Protein AF-A0A2H6FSK5-F1 (afdb_monomer)

Foldseek 3Di:
DDDPDPVVVVVVVVVVVVVVPDDDPDDDDPLLVQLLVQLLCLLQPVHDSVVCNVVSVQQSVCLVPPLEDEDPPPSVVVSQVVCCVRRSHGYYYPVVVVVVVVVVVVD

Secondary structure (DSSP, 8-state):
-PPPPHHHHHHHHHHHHHHH-----PPPPHHHHHHHHHHHHHHHTTS-GGGGHHHHHHHHHHHHHTSEEE---HHHHTTHHHHHHHH--EEE-HHHHHHHHHHHHT-

Sequence (107 aa):
MSRADPEDLYMWVKQQAKLNISTIKTRLTDDKKKIKENIVRILAGKGKPENVLQDAEHVFEASKYGTYFVTTDMRILKRQTDLLQDCNVFIVKPSEMLNIYRDYKNT

Mean predicted aligned error: 9.82 Å

pLDDT: mean 88.88, std 11.22, range [47.72, 98.12]

Radius of gyration: 20.65 Å; Cα contacts (8 Å, |Δi|>4): 85; chains: 1; bounding box: 50×57×37 Å

Nearest PDB structures (foldseek):
  4ywk-assembly3_B  TM=3.096E-01  e=4.831E+00  Pyrococcus furiosus DSM 3638
  7p5z-assembly1_F  TM=2.959E-01  e=7.038E+00  Saccharomyces cerevisiae S288C

Structure (mmCIF, N/CA/C/O backbone):
data_AF-A0A2H6FSK5-F1
#
_entry.id   AF-A0A2H6FSK5-F1
#
loop_
_atom_site.group_PDB
_atom_site.id
_atom_site.type_symbol
_atom_site.label_atom_id
_atom_site.label_alt_id
_atom_site.label_comp_id
_atom_site.label_asym_id
_atom_site.label_entity_id
_atom_site.label_seq_id
_atom_site.pdbx_PDB_ins_code
_atom_site.Cartn_x
_atom_site.Cartn_y
_atom_site.Cartn_z
_atom_site.occupancy
_atom_site.B_iso_or_equiv
_atom_site.auth_seq_id
_atom_site.auth_comp_id
_atom_site.auth_asym_id
_atom_site.auth_atom_id
_atom_site.pdbx_PDB_model_num
ATOM 1 N N . MET A 1 1 ? 35.910 -39.976 -16.519 1.00 47.72 1 MET A N 1
ATOM 2 C CA . MET A 1 1 ? 34.935 -38.882 -16.719 1.00 47.72 1 MET A CA 1
ATOM 3 C C . MET A 1 1 ? 35.259 -37.787 -15.715 1.00 47.72 1 MET A C 1
ATOM 5 O O . MET A 1 1 ? 35.114 -38.029 -14.524 1.00 47.72 1 MET A O 1
ATOM 9 N N . SER A 1 2 ? 35.801 -36.655 -16.173 1.00 60.41 2 SER A N 1
ATOM 10 C CA . SER A 1 2 ? 36.086 -35.501 -15.306 1.00 60.41 2 SER A CA 1
ATOM 11 C C . SER A 1 2 ? 34.764 -34.854 -14.892 1.00 60.41 2 SER A C 1
ATOM 13 O O . SER A 1 2 ? 33.897 -34.665 -15.746 1.00 60.41 2 SER A O 1
ATOM 15 N N . ARG A 1 3 ? 34.576 -34.564 -13.600 1.00 61.06 3 ARG A N 1
ATOM 16 C CA . ARG A 1 3 ? 33.427 -33.774 -13.133 1.00 61.06 3 ARG A CA 1
ATOM 17 C C . ARG A 1 3 ? 33.588 -32.357 -13.688 1.00 61.06 3 ARG A C 1
ATOM 19 O O . ARG A 1 3 ? 34.684 -31.813 -13.603 1.00 61.06 3 ARG A O 1
ATOM 26 N N . ALA A 1 4 ? 32.530 -31.805 -14.281 1.00 66.56 4 ALA A N 1
ATOM 27 C CA . ALA A 1 4 ? 32.524 -30.408 -14.704 1.00 66.56 4 ALA A CA 1
ATOM 28 C C . ALA A 1 4 ? 32.838 -29.516 -13.495 1.00 66.56 4 ALA A C 1
ATOM 30 O O . ALA A 1 4 ? 32.322 -29.769 -12.401 1.00 66.56 4 ALA A O 1
ATOM 31 N N . ASP A 1 5 ? 33.703 -28.525 -13.698 1.00 78.88 5 ASP A N 1
ATOM 32 C CA . ASP A 1 5 ? 34.042 -27.540 -12.679 1.00 78.88 5 ASP A CA 1
ATOM 33 C C . ASP A 1 5 ? 32.747 -26.819 -12.243 1.00 78.88 5 ASP A C 1
ATOM 35 O O . ASP A 1 5 ? 31.968 -26.388 -13.103 1.00 78.88 5 ASP A O 1
ATOM 39 N N . PRO A 1 6 ? 32.450 -26.721 -10.935 1.00 76.88 6 PRO A N 1
ATOM 40 C CA . PRO A 1 6 ? 31.306 -25.963 -10.432 1.00 76.88 6 PRO A CA 1
ATOM 41 C C . PRO A 1 6 ? 31.202 -24.538 -10.998 1.00 76.88 6 PRO A C 1
ATOM 43 O O . PRO A 1 6 ? 30.087 -24.040 -11.185 1.00 76.88 6 PRO A O 1
ATOM 46 N N . GLU A 1 7 ? 32.336 -23.907 -11.313 1.00 81.44 7 GLU A N 1
ATOM 47 C CA . GLU A 1 7 ? 32.388 -22.565 -11.897 1.00 81.44 7 GLU A CA 1
ATOM 48 C C . GLU A 1 7 ? 31.862 -22.555 -13.345 1.00 81.44 7 GLU A C 1
ATOM 50 O O . GLU A 1 7 ? 31.071 -21.685 -13.727 1.00 81.44 7 GLU A O 1
ATOM 55 N N . ASP A 1 8 ? 32.197 -23.581 -14.132 1.00 85.50 8 ASP A N 1
ATOM 56 C CA . ASP A 1 8 ? 31.718 -23.737 -15.511 1.00 85.50 8 ASP A CA 1
ATOM 57 C C . ASP A 1 8 ? 30.203 -23.964 -15.550 1.00 85.50 8 ASP A C 1
ATOM 59 O O . ASP A 1 8 ? 29.491 -23.394 -16.385 1.00 85.50 8 ASP A O 1
ATOM 63 N N . LEU A 1 9 ? 29.684 -24.752 -14.602 1.00 83.88 9 LEU A N 1
ATOM 64 C CA . LEU A 1 9 ? 28.248 -24.988 -14.465 1.00 83.88 9 LEU A CA 1
ATOM 65 C C . LEU A 1 9 ? 27.505 -23.698 -14.091 1.00 83.88 9 LEU A C 1
ATOM 67 O O . LEU A 1 9 ? 26.465 -23.388 -14.677 1.00 83.88 9 LEU A O 1
ATOM 71 N N . TYR A 1 10 ? 28.044 -22.920 -13.151 1.00 84.38 10 TYR A N 1
ATOM 72 C CA . TYR A 1 10 ? 27.471 -21.637 -12.745 1.00 84.38 10 TYR A CA 1
ATOM 73 C C . TYR A 1 10 ? 27.412 -20.635 -13.907 1.00 84.38 10 TYR A C 1
ATOM 75 O O . TYR A 1 10 ? 26.388 -19.973 -14.129 1.00 84.38 10 TYR A O 1
ATOM 83 N N . MET A 1 11 ? 28.490 -20.557 -14.690 1.00 88.56 11 MET A N 1
ATOM 84 C CA . MET A 1 11 ? 28.572 -19.674 -15.851 1.00 88.56 11 MET A CA 1
ATOM 85 C C . MET A 1 11 ? 27.622 -20.102 -16.970 1.00 88.56 11 MET A C 1
ATOM 87 O O . MET A 1 11 ? 26.938 -19.249 -17.550 1.00 88.56 11 MET A O 1
ATOM 91 N N . TRP A 1 12 ? 27.500 -21.408 -17.216 1.00 87.69 12 TRP A N 1
ATOM 92 C CA . TRP A 1 12 ? 26.530 -21.951 -18.164 1.00 87.69 12 TRP A CA 1
ATOM 93 C C . TRP A 1 12 ? 25.088 -21.625 -17.751 1.00 87.69 12 TRP A C 1
ATOM 95 O O . TRP A 1 12 ? 24.322 -21.107 -18.567 1.00 87.69 12 TRP A O 1
ATOM 105 N N . VAL A 1 13 ? 24.733 -21.810 -16.472 1.00 84.62 13 VAL A N 1
ATOM 106 C CA . VAL A 1 13 ? 23.397 -21.464 -15.949 1.00 84.62 13 VAL A CA 1
ATOM 107 C C . VAL A 1 13 ? 23.087 -19.979 -16.155 1.00 84.62 13 VAL A C 1
ATOM 109 O O . VAL A 1 13 ? 22.001 -19.635 -16.623 1.00 84.62 13 VAL A O 1
ATOM 112 N N . LYS A 1 14 ? 24.037 -19.076 -15.881 1.00 85.94 14 LYS A N 1
ATOM 113 C CA . LYS A 1 14 ? 23.843 -17.635 -16.116 1.00 85.94 14 LYS A CA 1
ATOM 114 C C . LYS A 1 14 ? 23.655 -17.285 -17.589 1.00 85.94 14 LYS A C 1
ATOM 116 O O . LYS A 1 14 ? 22.851 -16.404 -17.903 1.00 85.94 14 LYS A O 1
ATOM 121 N N . GLN A 1 15 ? 24.393 -17.934 -18.487 1.00 86.81 15 GLN A N 1
ATOM 122 C CA . GLN A 1 15 ? 24.237 -17.719 -19.926 1.00 86.81 15 GLN A CA 1
ATOM 123 C C . GLN A 1 15 ? 22.867 -18.197 -20.410 1.00 86.81 15 GLN A C 1
ATOM 125 O O . GLN A 1 15 ? 22.167 -17.438 -21.079 1.00 86.81 15 GLN A O 1
ATOM 130 N N . GLN A 1 16 ? 22.440 -19.395 -20.001 1.00 86.50 16 GLN A N 1
ATOM 131 C CA . GLN A 1 16 ? 21.115 -19.917 -20.343 1.00 86.50 16 GLN A CA 1
ATOM 132 C C . GLN A 1 16 ? 19.989 -19.057 -19.757 1.00 86.50 16 GLN A C 1
ATOM 134 O O . GLN A 1 16 ? 19.003 -18.787 -20.441 1.00 86.50 16 GLN A O 1
ATOM 139 N N . ALA A 1 17 ? 20.143 -18.557 -18.528 1.00 79.06 17 ALA A N 1
ATOM 140 C CA . ALA A 1 17 ? 19.181 -17.633 -17.936 1.00 79.06 17 ALA A CA 1
ATOM 141 C C . ALA A 1 17 ? 19.062 -16.341 -18.760 1.00 79.06 17 ALA A C 1
ATOM 143 O O . ALA A 1 17 ? 17.954 -15.934 -19.087 1.00 79.06 17 ALA A O 1
ATOM 144 N N . LYS A 1 18 ? 20.179 -15.726 -19.178 1.00 80.06 18 LYS A N 1
ATOM 145 C CA . LYS A 1 18 ? 20.156 -14.513 -20.021 1.00 80.06 18 LYS A CA 1
ATOM 146 C C . LYS A 1 18 ? 19.420 -14.708 -21.346 1.00 80.06 18 LYS A C 1
ATOM 148 O O . LYS A 1 18 ? 18.738 -13.786 -21.778 1.00 80.06 18 LYS A O 1
ATOM 153 N N . LEU A 1 19 ? 19.555 -15.876 -21.974 1.00 80.25 19 LEU A N 1
ATOM 154 C CA . LEU A 1 19 ? 18.875 -16.187 -23.236 1.00 80.25 19 LEU A CA 1
ATOM 155 C C . LEU A 1 19 ? 17.358 -16.362 -23.065 1.00 80.25 19 LEU A C 1
ATOM 157 O O . LEU A 1 19 ? 16.611 -16.121 -24.007 1.00 80.25 19 LEU A O 1
ATOM 161 N N . ASN A 1 20 ? 16.911 -16.744 -21.866 1.00 71.31 20 ASN A N 1
ATOM 162 C CA . ASN A 1 20 ? 15.506 -17.018 -21.559 1.00 71.31 20 ASN A CA 1
ATOM 163 C C . ASN A 1 20 ? 14.812 -15.897 -20.761 1.00 71.31 20 ASN A C 1
ATOM 165 O O . ASN A 1 20 ? 13.600 -15.946 -20.557 1.00 71.31 20 ASN A O 1
ATOM 169 N N . ILE A 1 21 ? 15.542 -14.867 -20.317 1.00 69.00 21 ILE A N 1
ATOM 170 C CA . ILE A 1 21 ? 14.951 -13.670 -19.706 1.00 69.00 21 ILE A CA 1
ATOM 171 C C . ILE A 1 21 ? 14.388 -12.787 -20.823 1.00 69.00 21 ILE A C 1
ATOM 173 O O . ILE A 1 21 ? 15.063 -11.925 -21.383 1.00 69.00 21 ILE A O 1
ATOM 177 N N . SER A 1 22 ? 13.112 -12.986 -21.138 1.00 59.62 22 SER A N 1
ATOM 178 C CA . SER A 1 22 ? 12.344 -12.054 -21.957 1.00 59.62 22 SER A CA 1
ATOM 179 C C . SER A 1 22 ? 11.675 -11.011 -21.059 1.00 59.62 22 SER A C 1
ATOM 181 O O . SER A 1 22 ? 10.635 -11.270 -20.451 1.00 59.62 22 SER A O 1
ATOM 183 N N . THR A 1 23 ? 12.249 -9.812 -20.976 1.00 60.09 23 THR A N 1
ATOM 184 C CA . THR A 1 23 ? 11.599 -8.687 -20.289 1.00 60.09 23 THR A CA 1
ATOM 185 C C . THR A 1 23 ? 10.634 -8.001 -21.247 1.00 60.09 23 THR A C 1
ATOM 187 O O . THR A 1 23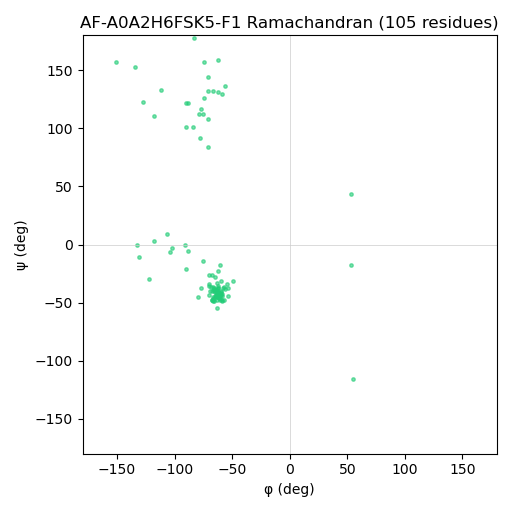 ? 11.038 -7.192 -22.083 1.00 60.09 23 THR A O 1
ATOM 190 N N . ILE A 1 24 ? 9.337 -8.282 -21.119 1.00 64.44 24 ILE A N 1
ATOM 191 C CA . ILE A 1 24 ? 8.315 -7.485 -21.801 1.00 64.44 24 ILE 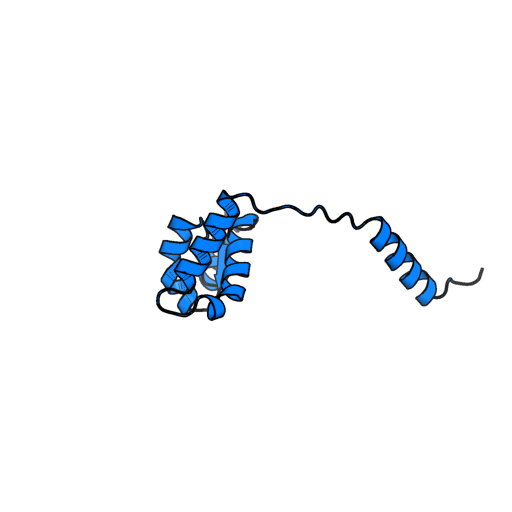A CA 1
ATOM 192 C C . ILE A 1 24 ? 8.188 -6.171 -21.035 1.00 64.44 24 ILE A C 1
ATOM 194 O O . ILE A 1 24 ? 7.737 -6.140 -19.890 1.00 64.44 24 ILE A O 1
ATOM 198 N N . LYS A 1 25 ? 8.596 -5.065 -21.661 1.00 56.56 25 LYS A N 1
ATOM 199 C CA . LYS A 1 25 ? 8.459 -3.727 -21.080 1.00 56.56 25 LYS A CA 1
ATOM 200 C C . LYS A 1 25 ? 6.980 -3.330 -21.076 1.00 56.56 25 LYS A C 1
ATOM 202 O O . LYS A 1 25 ? 6.497 -2.668 -21.992 1.00 56.56 25 LYS A O 1
ATOM 207 N N . THR A 1 26 ? 6.239 -3.754 -20.057 1.00 62.41 26 THR A N 1
ATOM 208 C CA . THR A 1 26 ? 4.824 -3.405 -19.921 1.00 62.41 26 THR A CA 1
ATOM 209 C C . THR A 1 26 ? 4.707 -1.969 -19.425 1.00 62.41 26 THR A C 1
ATOM 211 O O . THR A 1 26 ? 5.147 -1.651 -18.320 1.00 62.41 26 THR A O 1
ATOM 214 N N . ARG A 1 27 ? 4.116 -1.088 -20.235 1.00 72.81 27 ARG A N 1
ATOM 215 C CA . ARG A 1 27 ? 3.744 0.257 -19.783 1.00 72.81 27 ARG A CA 1
ATOM 216 C C . ARG A 1 27 ? 2.561 0.148 -18.822 1.00 72.81 27 ARG A C 1
ATOM 218 O O . ARG A 1 27 ? 1.683 -0.693 -19.014 1.00 72.81 27 ARG A O 1
ATOM 225 N N . LEU A 1 28 ? 2.527 1.002 -17.800 1.00 78.94 28 LEU A N 1
ATOM 226 C CA . LEU A 1 28 ? 1.300 1.191 -17.032 1.00 78.94 28 LEU A CA 1
ATOM 227 C C . LEU A 1 28 ? 0.226 1.743 -17.972 1.00 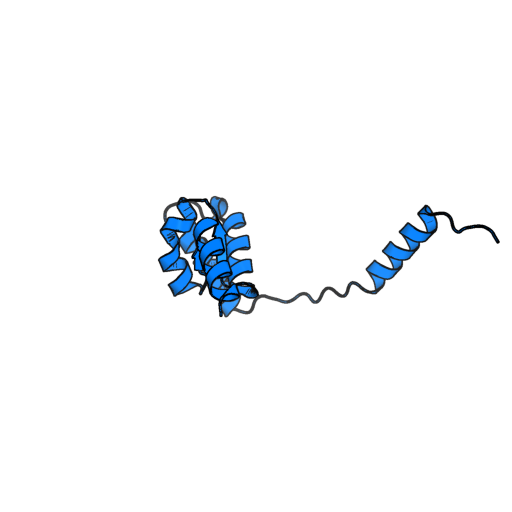78.94 28 LEU A C 1
ATOM 229 O O . LEU A 1 28 ? 0.486 2.699 -18.707 1.00 78.94 28 LEU A O 1
ATOM 233 N N . THR A 1 29 ? -0.958 1.133 -17.940 1.00 86.00 29 THR A N 1
ATOM 234 C CA . THR A 1 29 ? -2.164 1.736 -18.514 1.00 86.00 29 THR A CA 1
ATOM 235 C C . THR A 1 29 ? -2.466 3.036 -17.774 1.00 86.00 29 THR A C 1
ATOM 237 O O . THR A 1 29 ? -2.009 3.226 -16.642 1.00 86.00 29 THR A O 1
ATOM 240 N N . ASP A 1 30 ? -3.223 3.937 -18.389 1.00 88.94 30 ASP A N 1
ATOM 241 C CA . ASP A 1 30 ? -3.497 5.240 -17.777 1.00 88.94 30 ASP A CA 1
ATOM 242 C C . ASP A 1 30 ? -4.278 5.106 -16.461 1.00 88.94 30 ASP A C 1
ATOM 244 O O . ASP A 1 30 ? -3.960 5.797 -15.495 1.00 88.94 30 ASP A O 1
ATOM 248 N N . ASP A 1 31 ? -5.156 4.105 -16.347 1.00 87.56 31 ASP A N 1
ATOM 249 C CA . ASP A 1 31 ? -5.816 3.768 -15.079 1.00 87.56 31 ASP A CA 1
ATOM 250 C C . ASP A 1 31 ? -4.812 3.401 -13.980 1.00 87.56 31 ASP A C 1
ATOM 252 O O . ASP A 1 31 ? -4.912 3.864 -12.846 1.00 87.56 31 ASP A O 1
ATOM 256 N N . LYS A 1 32 ? -3.784 2.608 -14.310 1.00 89.25 32 LYS A N 1
ATOM 257 C CA . LYS A 1 32 ? -2.758 2.204 -13.339 1.00 89.25 32 LYS A CA 1
ATOM 258 C C . LYS A 1 32 ? -1.864 3.368 -12.930 1.00 89.25 32 LYS A C 1
ATOM 260 O O . LYS A 1 32 ? -1.449 3.427 -11.775 1.00 89.25 32 LYS A O 1
ATOM 265 N N . LYS A 1 33 ? -1.579 4.298 -13.847 1.00 92.75 33 LYS A N 1
ATOM 266 C CA . LYS A 1 33 ? -0.877 5.543 -13.500 1.00 92.75 33 LYS A CA 1
ATOM 267 C C . LYS A 1 33 ? -1.711 6.378 -12.536 1.00 92.75 33 LYS A C 1
ATOM 269 O O . LYS A 1 33 ? -1.189 6.793 -11.510 1.00 92.75 33 LYS A O 1
ATOM 274 N N . LYS A 1 34 ? -3.010 6.523 -12.809 1.00 93.62 34 LYS A N 1
ATOM 275 C CA . LYS A 1 34 ? -3.936 7.269 -11.953 1.00 93.62 34 LYS A CA 1
ATOM 276 C C . LYS A 1 34 ? -4.034 6.675 -10.547 1.00 93.62 34 LYS A C 1
ATOM 278 O O . LYS A 1 34 ? -4.000 7.420 -9.573 1.00 93.62 34 LYS A O 1
ATOM 283 N N . ILE A 1 35 ? -4.088 5.345 -10.420 1.00 93.88 35 ILE A N 1
ATOM 284 C CA . ILE A 1 35 ? -4.049 4.674 -9.108 1.00 93.88 35 ILE A CA 1
ATOM 285 C C . ILE A 1 35 ? -2.738 4.998 -8.383 1.00 93.88 35 ILE A C 1
ATOM 287 O O . ILE A 1 35 ? -2.759 5.393 -7.222 1.00 93.88 35 ILE A O 1
ATOM 291 N N . LYS A 1 36 ? -1.596 4.886 -9.067 1.00 94.88 36 LYS A N 1
ATOM 292 C CA . LYS A 1 36 ? -0.287 5.190 -8.480 1.00 94.88 36 LYS A CA 1
ATOM 293 C C . LYS A 1 36 ? -0.181 6.648 -8.016 1.00 94.88 36 LYS A C 1
ATOM 295 O O . LYS A 1 36 ? 0.267 6.908 -6.903 1.00 94.88 36 LYS A O 1
ATOM 300 N N . GLU A 1 37 ? -0.645 7.592 -8.830 1.00 96.12 37 GLU A N 1
ATOM 301 C CA . GLU A 1 37 ? -0.707 9.019 -8.487 1.00 96.12 37 GLU A CA 1
ATOM 302 C C . GLU A 1 37 ? -1.637 9.283 -7.294 1.00 96.12 37 GLU A C 1
ATOM 304 O O . GLU A 1 37 ? -1.286 10.050 -6.395 1.00 96.12 37 GLU A O 1
ATOM 309 N N . ASN A 1 38 ? -2.788 8.605 -7.234 1.00 96.75 38 ASN A N 1
ATOM 310 C CA . ASN A 1 38 ? -3.706 8.684 -6.100 1.00 96.75 38 ASN A CA 1
ATOM 311 C C . ASN A 1 38 ? -3.064 8.179 -4.809 1.00 96.75 38 ASN A C 1
ATOM 313 O O . ASN A 1 38 ? -3.158 8.864 -3.793 1.00 96.75 38 ASN A O 1
ATOM 317 N N . ILE A 1 39 ? -2.372 7.038 -4.847 1.00 97.00 39 ILE A N 1
ATOM 318 C CA . ILE A 1 39 ? -1.661 6.500 -3.681 1.00 97.00 39 ILE A CA 1
ATOM 319 C C . ILE A 1 39 ? -0.622 7.510 -3.191 1.00 97.00 39 ILE A C 1
ATOM 321 O O . ILE A 1 39 ? -0.603 7.827 -2.004 1.00 97.00 39 ILE A O 1
ATOM 325 N N . VAL A 1 40 ? 0.196 8.075 -4.087 1.00 97.81 40 VAL A N 1
ATOM 326 C CA . VAL A 1 40 ? 1.193 9.096 -3.719 1.00 97.81 40 VAL A CA 1
ATOM 327 C C . VAL A 1 40 ? 0.518 10.313 -3.083 1.00 97.81 40 VAL A C 1
ATOM 329 O O . VAL A 1 40 ? 0.931 10.747 -2.008 1.00 97.81 40 VAL A O 1
ATOM 332 N N . ARG A 1 41 ? -0.548 10.838 -3.702 1.00 97.75 41 ARG A N 1
ATOM 333 C CA . ARG A 1 41 ? -1.323 11.979 -3.184 1.00 97.75 41 ARG A CA 1
ATOM 334 C C . ARG A 1 41 ? -1.871 11.694 -1.786 1.00 97.75 41 ARG A C 1
ATOM 336 O O . ARG A 1 41 ? -1.722 12.522 -0.885 1.00 97.75 41 ARG A O 1
ATOM 343 N N . ILE A 1 42 ? -2.483 10.524 -1.603 1.00 97.50 42 ILE A N 1
ATOM 344 C CA . ILE A 1 42 ? -3.051 10.101 -0.327 1.00 97.50 42 ILE A CA 1
ATOM 345 C C . ILE A 1 42 ? -1.932 9.984 0.702 1.00 97.50 42 ILE A C 1
ATOM 347 O O . ILE A 1 42 ? -2.003 10.664 1.717 1.00 97.50 42 ILE A O 1
ATOM 351 N N . LEU A 1 43 ? -0.871 9.216 0.448 1.00 97.19 43 LEU A N 1
ATOM 352 C CA . LEU A 1 43 ? 0.216 9.001 1.410 1.00 97.19 43 LEU A CA 1
ATOM 353 C C . LEU A 1 43 ? 0.971 10.287 1.769 1.00 97.19 43 LEU A C 1
ATOM 355 O O . LEU A 1 43 ? 1.310 10.480 2.942 1.00 97.19 43 LEU A O 1
ATOM 359 N N . ALA A 1 44 ? 1.178 11.193 0.812 1.00 96.69 44 ALA A N 1
ATOM 360 C CA . ALA A 1 44 ? 1.827 12.477 1.057 1.00 96.69 44 ALA A CA 1
ATOM 361 C C . ALA A 1 44 ? 0.956 13.374 1.950 1.00 96.69 44 ALA A C 1
ATOM 363 O O . ALA A 1 44 ? 1.436 13.950 2.931 1.00 96.69 44 ALA A O 1
ATOM 364 N N . GLY A 1 45 ? -0.353 13.457 1.679 1.00 93.69 45 GLY A N 1
ATOM 365 C CA . GLY A 1 45 ? -1.249 14.400 2.350 1.00 93.69 45 GLY A CA 1
ATOM 366 C C . GLY A 1 45 ? -0.737 15.839 2.221 1.00 93.69 45 GLY A C 1
ATOM 367 O O . GLY A 1 45 ? -0.659 16.370 1.123 1.00 93.69 45 GLY A O 1
ATOM 368 N N . LYS A 1 46 ? -0.372 16.466 3.348 1.00 93.00 46 LYS A N 1
ATOM 369 C CA . LYS A 1 46 ? 0.249 17.809 3.380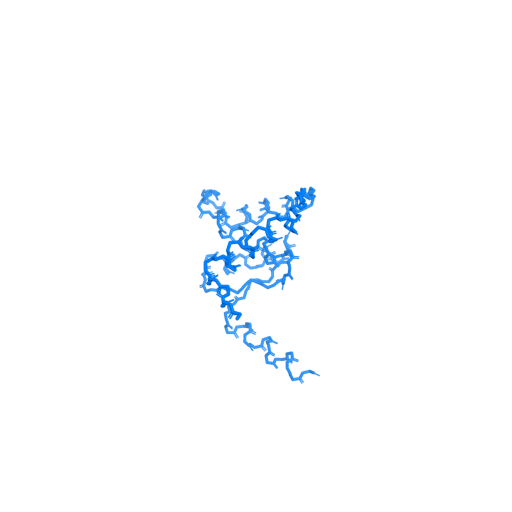 1.00 93.00 46 LYS A CA 1
ATOM 370 C C . LYS A 1 46 ? 1.783 17.787 3.270 1.00 93.00 46 LYS A C 1
ATOM 372 O O . LYS A 1 46 ? 2.410 18.841 3.280 1.00 93.00 46 LYS A O 1
ATOM 377 N N . GLY A 1 47 ? 2.386 16.602 3.268 1.00 93.31 47 GLY A N 1
ATOM 378 C CA . GLY A 1 47 ? 3.826 16.408 3.163 1.00 93.31 47 GLY A CA 1
ATOM 379 C C . GLY A 1 47 ? 4.325 16.433 1.720 1.00 93.31 47 GLY A C 1
ATOM 380 O O . GLY A 1 47 ? 3.559 16.539 0.766 1.00 93.31 47 GLY A O 1
ATOM 381 N N . LYS A 1 48 ? 5.642 16.303 1.583 1.00 93.56 48 LYS A N 1
ATOM 382 C CA . LYS A 1 48 ? 6.333 16.208 0.298 1.00 93.56 48 LYS A CA 1
ATOM 383 C C . LYS A 1 48 ? 6.132 14.819 -0.333 1.00 93.56 48 LYS A C 1
ATOM 385 O O . LYS A 1 48 ? 6.436 13.835 0.349 1.00 93.56 48 LYS A O 1
ATOM 390 N N . PRO A 1 49 ? 5.647 14.710 -1.587 1.00 93.62 49 PRO A N 1
ATOM 391 C CA . PRO A 1 49 ? 5.454 13.428 -2.273 1.00 93.62 49 PRO A CA 1
ATOM 392 C C . PRO A 1 49 ? 6.707 12.554 -2.319 1.00 93.62 49 PRO A C 1
ATOM 394 O O . PRO A 1 49 ? 6.614 11.337 -2.197 1.00 93.62 49 PRO A O 1
ATOM 397 N N . GLU A 1 50 ? 7.883 13.173 -2.424 1.00 95.62 50 GLU A N 1
ATOM 398 C CA . GLU A 1 50 ? 9.175 12.492 -2.538 1.00 95.62 50 GLU A CA 1
ATOM 399 C C . GLU A 1 50 ? 9.461 11.595 -1.326 1.00 95.62 50 GLU A C 1
ATOM 401 O O . GLU A 1 50 ? 10.071 10.538 -1.463 1.00 95.62 50 GLU A O 1
ATOM 406 N N . ASN A 1 51 ? 8.956 11.981 -0.150 1.00 93.44 51 ASN A N 1
ATOM 407 C CA . ASN A 1 51 ? 9.174 11.254 1.099 1.00 93.44 51 ASN A CA 1
ATOM 408 C C . ASN A 1 51 ? 8.351 9.965 1.204 1.00 93.44 51 ASN A C 1
ATOM 410 O O . ASN A 1 51 ? 8.606 9.168 2.101 1.00 93.44 51 ASN A O 1
ATOM 414 N N . VAL A 1 52 ? 7.346 9.782 0.343 1.00 95.12 52 VAL A N 1
ATOM 415 C CA . VAL A 1 52 ? 6.427 8.634 0.396 1.00 95.12 52 VAL A CA 1
ATOM 416 C C . VAL A 1 52 ? 6.488 7.768 -0.857 1.00 95.12 52 VAL A C 1
ATOM 418 O O . VAL A 1 52 ? 5.731 6.811 -0.955 1.00 95.12 52 VAL A O 1
ATOM 421 N N . LEU A 1 53 ? 7.365 8.075 -1.820 1.00 95.50 53 LEU A N 1
ATOM 422 C CA . LEU A 1 53 ? 7.412 7.360 -3.101 1.00 95.50 53 LEU A CA 1
ATOM 423 C C . LEU A 1 53 ? 7.681 5.863 -2.931 1.00 95.50 53 LEU A C 1
ATOM 425 O O . LEU A 1 53 ? 7.053 5.056 -3.608 1.00 95.50 53 LEU A O 1
ATOM 429 N N . GLN A 1 54 ? 8.581 5.492 -2.018 1.00 94.69 54 GLN A N 1
ATOM 430 C CA . GLN A 1 54 ? 8.900 4.087 -1.770 1.00 94.69 54 GLN A CA 1
ATOM 431 C C . GLN A 1 54 ? 7.706 3.337 -1.165 1.00 94.69 54 GLN A C 1
ATOM 433 O O . GLN A 1 54 ? 7.334 2.274 -1.656 1.00 94.69 54 GLN A O 1
ATOM 438 N N . ASP A 1 55 ? 7.065 3.913 -0.146 1.00 94.69 55 ASP A N 1
ATOM 439 C CA . ASP A 1 55 ? 5.868 3.327 0.465 1.00 94.69 55 ASP A CA 1
ATOM 440 C C . ASP A 1 55 ? 4.709 3.255 -0.540 1.00 94.69 55 ASP A C 1
ATOM 442 O O . ASP A 1 55 ? 4.001 2.251 -0.610 1.00 94.69 55 ASP A O 1
ATOM 446 N N . ALA A 1 56 ? 4.548 4.292 -1.367 1.00 96.44 56 ALA A N 1
ATOM 447 C CA . ALA A 1 56 ? 3.549 4.333 -2.427 1.00 96.44 56 ALA A CA 1
ATOM 448 C C . ALA A 1 56 ? 3.766 3.238 -3.474 1.00 96.44 56 ALA A C 1
ATOM 450 O O . ALA A 1 56 ? 2.783 2.684 -3.965 1.00 96.44 56 ALA A O 1
ATOM 451 N N . GLU A 1 57 ? 5.017 2.895 -3.798 1.00 95.38 57 GLU A N 1
ATOM 452 C CA . GLU A 1 57 ? 5.306 1.792 -4.715 1.00 95.38 57 GLU A CA 1
ATOM 453 C C . GLU A 1 57 ? 4.819 0.461 -4.142 1.00 95.38 57 GLU A C 1
ATOM 455 O O . GLU A 1 57 ? 4.099 -0.265 -4.823 1.00 95.38 57 GLU A O 1
ATOM 460 N N . HIS A 1 58 ? 5.126 0.166 -2.876 1.00 94.69 58 HIS A N 1
ATOM 461 C CA . HIS A 1 58 ? 4.697 -1.092 -2.264 1.00 94.69 58 HIS A CA 1
ATOM 462 C C . HIS A 1 58 ? 3.167 -1.180 -2.125 1.00 94.69 58 HIS A C 1
ATOM 464 O O . HIS A 1 58 ? 2.576 -2.236 -2.359 1.00 94.69 58 HIS A O 1
ATOM 470 N N . VAL A 1 59 ? 2.501 -0.070 -1.788 1.00 96.06 59 VAL A N 1
ATOM 471 C CA . VAL A 1 59 ? 1.029 -0.019 -1.737 1.00 96.06 59 VAL A CA 1
ATOM 472 C C . VAL A 1 59 ? 0.426 -0.195 -3.138 1.00 96.06 59 VAL A C 1
ATOM 474 O O . VAL A 1 59 ? -0.585 -0.881 -3.292 1.00 96.06 59 VAL A O 1
ATOM 477 N N . PHE A 1 60 ? 1.057 0.365 -4.174 1.00 95.75 60 PHE A N 1
ATOM 478 C CA . PHE A 1 60 ? 0.645 0.172 -5.566 1.00 95.75 60 PHE A CA 1
ATOM 479 C C . PHE A 1 60 ? 0.828 -1.278 -6.037 1.00 95.75 60 PHE A C 1
ATOM 481 O O . PHE A 1 60 ? -0.023 -1.823 -6.740 1.00 95.75 60 PHE A O 1
ATOM 488 N N . GLU A 1 61 ? 1.909 -1.941 -5.636 1.00 92.81 61 GLU A N 1
ATOM 489 C CA . GLU A 1 61 ? 2.088 -3.368 -5.912 1.00 92.81 61 GLU A CA 1
ATOM 490 C C . GLU A 1 61 ? 1.003 -4.209 -5.230 1.00 92.81 61 GLU A C 1
ATOM 492 O O . GLU A 1 61 ? 0.412 -5.087 -5.866 1.00 92.81 61 GLU A O 1
ATOM 497 N N . ALA A 1 62 ? 0.668 -3.902 -3.974 1.00 93.50 62 ALA A N 1
ATOM 498 C CA . ALA A 1 62 ? -0.415 -4.578 -3.267 1.00 93.50 62 ALA A CA 1
ATOM 499 C C . ALA A 1 62 ? -1.774 -4.385 -3.961 1.00 93.50 62 ALA A C 1
ATOM 501 O O . ALA A 1 62 ? -2.502 -5.366 -4.133 1.00 93.50 62 ALA A O 1
ATOM 502 N N . SER A 1 63 ? -2.096 -3.175 -4.437 1.00 93.06 63 SER A N 1
ATOM 503 C CA . SER A 1 63 ? -3.343 -2.929 -5.181 1.00 93.06 63 SER A CA 1
ATOM 504 C C . SER A 1 63 ? -3.395 -3.669 -6.522 1.00 93.06 63 SER A C 1
ATOM 506 O O . SER A 1 63 ? -4.472 -4.040 -6.987 1.00 93.06 63 SER A O 1
ATOM 508 N N . LYS A 1 64 ? -2.235 -3.944 -7.132 1.00 88.44 64 LYS A N 1
ATOM 509 C CA . LYS A 1 64 ? -2.141 -4.697 -8.388 1.00 88.44 64 LYS A CA 1
ATOM 510 C C . LYS A 1 64 ? -2.328 -6.206 -8.205 1.00 88.44 64 LYS A C 1
ATOM 512 O O . LYS A 1 64 ? -2.885 -6.835 -9.105 1.00 88.44 64 LYS A O 1
ATOM 517 N N . TYR A 1 65 ? -1.816 -6.786 -7.117 1.00 82.94 65 TYR A N 1
ATOM 518 C CA . TYR A 1 65 ? -1.663 -8.245 -7.007 1.00 82.94 65 TYR A CA 1
ATOM 519 C C . TYR A 1 65 ? -2.368 -8.903 -5.819 1.00 82.94 65 TYR A C 1
ATOM 521 O O . TYR A 1 65 ? -2.710 -10.077 -5.920 1.00 82.94 65 TYR A O 1
ATOM 529 N N . GLY A 1 66 ? -2.537 -8.205 -4.694 1.00 70.00 66 GLY A N 1
ATOM 530 C CA . GLY A 1 66 ? -2.868 -8.854 -3.419 1.00 70.00 66 GLY A CA 1
ATOM 531 C C . GLY A 1 66 ? -4.038 -8.249 -2.661 1.00 70.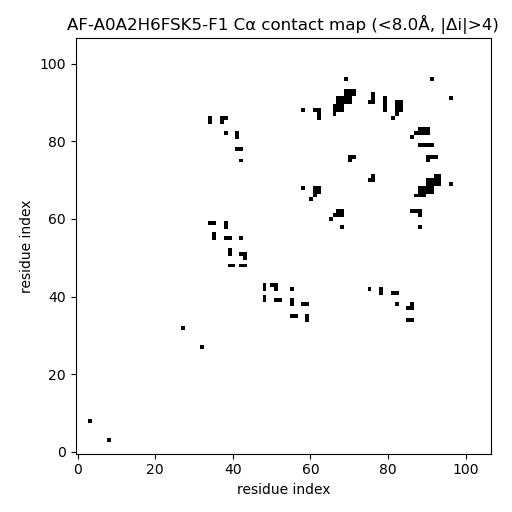00 66 GLY A C 1
ATOM 532 O O . GLY A 1 66 ? -4.487 -8.855 -1.693 1.00 70.00 66 GLY A O 1
ATOM 533 N N . THR A 1 67 ? -4.538 -7.079 -3.066 1.00 85.12 67 THR A N 1
ATOM 534 C CA . THR A 1 67 ? -5.580 -6.269 -2.400 1.00 85.12 67 THR A CA 1
ATOM 535 C C . THR A 1 67 ? -5.333 -5.925 -0.927 1.00 85.12 67 THR A C 1
ATOM 537 O O . THR A 1 67 ? -5.923 -4.966 -0.463 1.00 85.12 67 THR A O 1
ATOM 540 N N . TYR A 1 68 ? -4.445 -6.609 -0.202 1.00 95.44 68 TYR A N 1
ATOM 541 C CA . TYR A 1 68 ? -4.062 -6.336 1.178 1.00 95.44 68 TYR A CA 1
ATOM 542 C C . TYR A 1 68 ? -2.617 -5.849 1.246 1.00 95.44 68 TYR A C 1
ATOM 544 O O . TYR A 1 68 ? -1.708 -6.462 0.686 1.00 95.44 68 TYR A O 1
ATOM 552 N N . PHE A 1 69 ? -2.401 -4.774 1.991 1.00 96.69 69 PHE A N 1
ATOM 553 C CA . PHE A 1 69 ? -1.091 -4.266 2.358 1.00 96.69 69 PHE A CA 1
ATOM 554 C C . PHE A 1 69 ? -0.953 -4.323 3.880 1.00 96.69 69 PHE A C 1
ATOM 556 O O . PHE A 1 69 ? -1.625 -3.593 4.613 1.00 96.69 69 PHE A O 1
ATOM 563 N N . VAL A 1 70 ? -0.095 -5.222 4.359 1.00 96.50 70 VAL A N 1
ATOM 564 C CA . VAL A 1 70 ? 0.097 -5.457 5.792 1.00 96.50 70 VAL A CA 1
ATOM 565 C C . VAL A 1 70 ? 1.199 -4.544 6.318 1.00 96.50 70 VAL A C 1
ATOM 567 O O . VAL A 1 70 ? 2.334 -4.613 5.852 1.00 96.50 70 VAL A O 1
ATOM 570 N N . THR A 1 71 ? 0.896 -3.704 7.306 1.00 96.81 71 THR A N 1
ATOM 571 C CA . THR A 1 71 ? 1.881 -2.784 7.893 1.00 96.81 71 THR A CA 1
ATOM 572 C C . THR A 1 71 ? 1.583 -2.456 9.355 1.00 96.81 71 THR A C 1
ATOM 574 O O . THR A 1 71 ? 0.452 -2.557 9.826 1.00 96.81 71 THR A O 1
ATOM 577 N N . THR A 1 72 ? 2.613 -2.047 10.093 1.00 97.38 72 THR A N 1
ATOM 578 C CA . THR A 1 72 ? 2.489 -1.453 11.433 1.00 97.38 72 THR A CA 1
ATOM 579 C C . THR A 1 72 ? 2.644 0.070 11.413 1.00 97.38 72 THR A C 1
ATOM 581 O O . THR A 1 72 ? 2.483 0.708 12.455 1.00 97.38 72 THR A O 1
ATOM 584 N N . ASP A 1 73 ? 2.924 0.676 10.250 1.00 96.31 73 ASP A N 1
ATOM 585 C CA . ASP A 1 73 ? 3.083 2.125 10.135 1.00 96.31 73 ASP A CA 1
ATOM 586 C C . ASP A 1 73 ? 1.733 2.837 10.296 1.00 96.31 73 ASP A C 1
ATOM 588 O O . ASP A 1 73 ? 0.867 2.842 9.415 1.00 96.31 73 ASP A O 1
ATOM 592 N N . MET A 1 74 ? 1.580 3.507 11.437 1.00 96.19 74 MET A N 1
ATOM 593 C CA . MET A 1 74 ? 0.373 4.252 11.781 1.00 96.19 74 MET A CA 1
ATOM 594 C C . MET A 1 74 ? 0.074 5.417 10.830 1.00 96.19 74 MET A C 1
ATOM 596 O O . MET A 1 74 ? -1.077 5.845 10.745 1.00 96.19 74 MET A O 1
ATOM 600 N N . ARG A 1 75 ? 1.072 5.953 10.119 1.00 95.06 75 ARG A N 1
ATOM 601 C CA . ARG A 1 75 ? 0.875 7.031 9.136 1.00 95.06 75 ARG A CA 1
ATOM 602 C C . ARG A 1 75 ? 0.135 6.523 7.902 1.00 95.06 75 ARG A C 1
ATOM 604 O O . ARG A 1 75 ? -0.690 7.255 7.363 1.00 95.06 75 ARG A O 1
ATOM 611 N N . ILE A 1 76 ? 0.400 5.281 7.496 1.00 96.31 76 ILE A N 1
ATOM 612 C CA . ILE A 1 76 ? -0.271 4.616 6.373 1.00 96.31 76 ILE A CA 1
ATOM 613 C C . ILE A 1 76 ? -1.639 4.090 6.824 1.00 96.31 76 ILE A C 1
ATOM 615 O O . ILE A 1 76 ? -2.639 4.357 6.165 1.00 96.31 76 ILE A O 1
ATOM 619 N N . LEU A 1 77 ? -1.714 3.444 7.996 1.00 97.50 77 LEU A N 1
ATOM 620 C CA . LEU A 1 77 ? -2.973 2.923 8.557 1.00 97.50 77 LEU A CA 1
ATOM 621 C C . LEU A 1 77 ? -4.047 4.006 8.728 1.00 97.50 77 LEU A C 1
ATOM 623 O O . LEU A 1 77 ? -5.218 3.769 8.458 1.00 97.50 77 LEU A O 1
ATOM 627 N N . LYS A 1 78 ? -3.667 5.235 9.103 1.00 97.19 78 LYS A N 1
ATOM 628 C CA . LYS A 1 78 ? -4.608 6.369 9.195 1.00 97.19 78 LYS A CA 1
ATOM 629 C C . LYS A 1 78 ? -5.293 6.723 7.871 1.00 97.19 78 LYS A C 1
ATOM 631 O O . LYS A 1 78 ? -6.294 7.428 7.892 1.00 97.19 78 LYS A O 1
ATOM 636 N N . ARG A 1 79 ? -4.752 6.266 6.742 1.00 96.94 79 ARG A N 1
ATOM 637 C CA . ARG A 1 79 ? -5.243 6.538 5.386 1.00 96.94 79 ARG A CA 1
ATOM 638 C C . ARG A 1 79 ? -5.930 5.319 4.765 1.00 96.94 79 ARG A C 1
ATOM 640 O O . ARG A 1 79 ? -6.225 5.333 3.577 1.00 96.94 79 ARG A O 1
ATOM 647 N N . GLN A 1 80 ? -6.172 4.265 5.550 1.00 96.56 80 GLN A N 1
ATOM 648 C CA . GLN A 1 80 ? -6.720 2.996 5.065 1.00 96.56 80 GLN A CA 1
ATOM 649 C C . GLN A 1 80 ? -8.056 3.156 4.332 1.00 96.56 80 GLN A C 1
ATOM 651 O O . GLN A 1 80 ? -8.269 2.503 3.318 1.00 96.56 80 GLN A O 1
ATOM 656 N N . THR A 1 81 ? -8.930 4.048 4.807 1.00 96.88 81 THR A N 1
ATOM 657 C CA . THR A 1 81 ? -10.240 4.292 4.191 1.00 96.88 81 THR A CA 1
ATOM 658 C C . THR A 1 81 ? -10.088 4.924 2.812 1.00 96.88 81 THR A C 1
ATOM 660 O O . THR A 1 81 ? -10.657 4.420 1.849 1.00 96.88 81 THR A O 1
ATOM 663 N N . ASP A 1 82 ? -9.263 5.969 2.704 1.00 97.19 82 ASP A N 1
ATOM 664 C CA . ASP A 1 82 ? -9.002 6.658 1.436 1.00 97.19 82 ASP A CA 1
ATOM 665 C C . ASP A 1 82 ? -8.339 5.708 0.426 1.00 97.19 82 ASP A C 1
ATOM 667 O O . ASP A 1 82 ? -8.699 5.678 -0.748 1.00 97.19 82 ASP A O 1
ATOM 671 N N . LEU A 1 83 ? -7.387 4.889 0.887 1.00 96.38 83 LEU A N 1
ATOM 672 C CA . LEU A 1 83 ? -6.685 3.914 0.050 1.00 96.38 83 LEU A CA 1
ATOM 673 C C . LEU A 1 83 ? -7.607 2.780 -0.419 1.00 96.38 83 LEU A C 1
ATOM 675 O O . LEU A 1 83 ? -7.505 2.349 -1.569 1.00 96.38 83 LEU A O 1
ATOM 679 N N . LEU A 1 84 ? -8.542 2.332 0.419 1.00 95.62 84 LEU A N 1
ATOM 680 C CA . LEU A 1 84 ? -9.548 1.360 0.006 1.00 95.62 84 LEU A CA 1
ATOM 681 C C . LEU A 1 84 ? -10.489 1.960 -1.046 1.00 95.62 84 LEU A C 1
ATOM 683 O O . LEU A 1 84 ? -10.708 1.348 -2.089 1.00 95.62 84 LEU A O 1
ATOM 687 N N . GLN A 1 85 ? -11.008 3.163 -0.800 1.00 94.56 85 GLN A N 1
ATOM 688 C CA . GLN A 1 85 ? -11.995 3.802 -1.668 1.00 94.56 85 GLN A CA 1
ATOM 689 C C . GLN A 1 85 ? -11.418 4.199 -3.034 1.00 94.56 85 GLN A C 1
ATOM 691 O O . GLN A 1 85 ? -12.022 3.906 -4.065 1.00 94.56 85 GLN A O 1
ATOM 696 N N . ASP A 1 86 ? -10.252 4.846 -3.052 1.00 92.75 86 ASP A N 1
ATOM 697 C CA . ASP A 1 86 ? -9.693 5.428 -4.278 1.00 92.75 86 ASP A CA 1
ATOM 698 C C . ASP A 1 86 ? -8.785 4.453 -5.040 1.00 92.75 86 ASP A C 1
ATOM 700 O O . ASP A 1 86 ? -8.509 4.663 -6.226 1.00 92.75 86 ASP A O 1
ATOM 704 N N . CYS A 1 87 ? -8.262 3.427 -4.358 1.00 93.38 87 CYS A N 1
ATOM 705 C CA . CYS A 1 87 ? -7.201 2.565 -4.889 1.00 93.38 87 CYS A CA 1
ATOM 706 C C . CYS A 1 87 ? -7.465 1.059 -4.717 1.00 93.38 87 CYS A C 1
ATOM 708 O O . CYS A 1 87 ? -6.636 0.265 -5.161 1.00 93.38 87 CYS A O 1
ATOM 710 N N . ASN A 1 88 ? -8.594 0.663 -4.112 1.00 92.44 88 ASN A N 1
ATOM 711 C CA . ASN A 1 88 ? -8.988 -0.732 -3.884 1.00 92.44 88 ASN A CA 1
ATOM 712 C C . ASN A 1 88 ? -7.9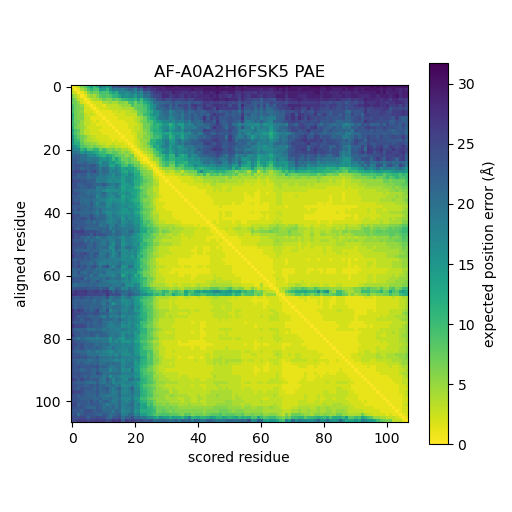08 -1.572 -3.171 1.00 92.44 88 ASN A C 1
ATOM 714 O O . ASN A 1 88 ? -7.617 -2.705 -3.562 1.00 92.44 88 ASN A O 1
ATOM 718 N N . VAL A 1 89 ? -7.279 -0.999 -2.139 1.00 95.50 89 VAL A N 1
ATOM 719 C CA . VAL A 1 89 ? -6.287 -1.692 -1.307 1.00 95.50 89 VAL A CA 1
ATOM 720 C C . VAL A 1 89 ? -6.640 -1.589 0.177 1.00 95.50 89 VAL A C 1
ATOM 722 O O . VAL A 1 89 ? -6.776 -0.506 0.741 1.00 95.50 89 VAL A O 1
ATOM 725 N N . PHE A 1 90 ? -6.781 -2.741 0.821 1.00 96.94 90 PHE A N 1
ATOM 726 C CA . PHE A 1 90 ? -6.979 -2.902 2.252 1.00 96.94 90 PHE A CA 1
ATOM 727 C C . PHE A 1 90 ? -5.648 -2.741 2.975 1.00 96.94 90 PHE A C 1
ATOM 729 O O . PHE A 1 90 ? -4.761 -3.587 2.873 1.00 96.94 90 PHE A O 1
ATOM 736 N N . ILE A 1 91 ? -5.506 -1.671 3.745 1.00 97.62 91 ILE A N 1
ATOM 737 C CA . ILE A 1 91 ? -4.373 -1.524 4.656 1.00 97.62 91 ILE A CA 1
ATOM 738 C C . ILE A 1 91 ? -4.754 -2.176 5.980 1.00 97.62 91 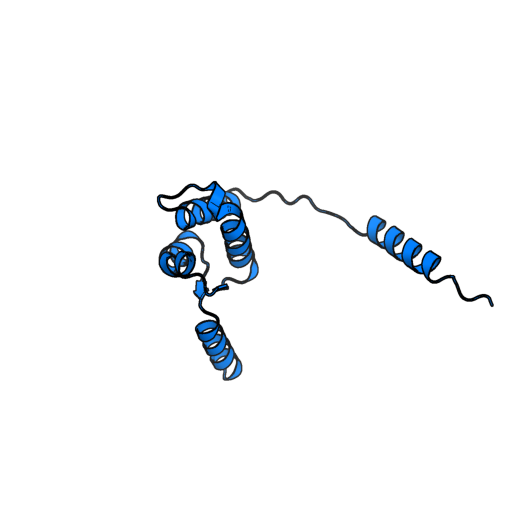ILE A C 1
ATOM 740 O O . ILE A 1 91 ? -5.752 -1.788 6.581 1.00 97.62 91 ILE A O 1
ATOM 744 N N . VAL A 1 92 ? -3.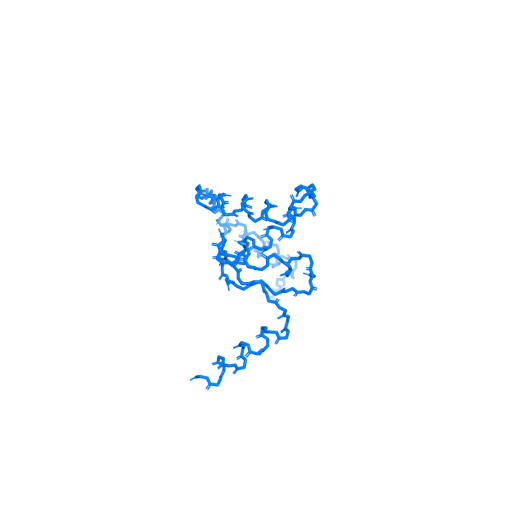977 -3.159 6.427 1.00 97.56 92 VAL A N 1
ATOM 745 C CA . VAL A 1 92 ? -4.273 -3.921 7.649 1.00 97.56 92 VAL A CA 1
ATOM 746 C C . VAL A 1 92 ? -3.033 -4.079 8.519 1.00 97.56 92 VAL A C 1
ATOM 748 O O . VAL A 1 92 ? -1.898 -4.109 8.038 1.00 97.56 92 VAL A O 1
ATOM 751 N N . LYS A 1 93 ? -3.235 -4.225 9.824 1.00 98.12 93 LYS A N 1
ATOM 752 C CA . LYS A 1 93 ? -2.196 -4.649 10.762 1.00 98.12 93 LYS A CA 1
ATOM 753 C C . LYS A 1 93 ? -1.909 -6.144 10.612 1.00 98.12 93 LYS A C 1
ATOM 755 O O . LYS A 1 93 ? -2.801 -6.913 10.245 1.00 98.12 93 LYS A O 1
ATOM 760 N N . PRO A 1 94 ? -0.716 -6.609 11.027 1.00 97.69 94 PRO A N 1
ATOM 761 C CA . PRO A 1 94 ? -0.416 -8.039 11.082 1.00 97.69 94 PRO A CA 1
ATOM 762 C C . PRO A 1 94 ? -1.438 -8.858 11.887 1.00 97.69 94 PRO A C 1
ATOM 764 O O . PRO A 1 94 ? -1.790 -9.964 11.490 1.00 97.69 94 PRO A O 1
ATOM 767 N N . SER A 1 95 ? -1.959 -8.312 12.992 1.00 97.62 95 SER A N 1
ATOM 768 C CA . SER A 1 95 ? -2.978 -8.981 13.812 1.00 97.62 95 SER A CA 1
ATOM 769 C C . SER A 1 95 ? -4.319 -9.135 13.093 1.00 97.62 95 SER A C 1
ATOM 771 O O . SER A 1 95 ? -4.986 -10.150 13.255 1.00 97.62 95 SER A O 1
ATOM 773 N N . GLU A 1 96 ? -4.710 -8.144 12.290 1.00 97.12 96 GLU A N 1
ATOM 774 C CA . GLU A 1 96 ? -5.937 -8.191 11.488 1.00 97.12 96 GLU A CA 1
ATOM 775 C C . GLU A 1 96 ? -5.787 -9.211 10.359 1.00 97.12 96 GLU A C 1
ATOM 777 O O . GLU A 1 96 ? -6.662 -10.052 10.175 1.00 97.12 96 GLU A O 1
ATOM 782 N N . MET A 1 97 ? -4.629 -9.226 9.689 1.00 96.44 97 MET A N 1
ATOM 783 C CA . MET A 1 97 ? -4.318 -10.237 8.676 1.00 96.44 97 MET A CA 1
ATOM 784 C C . MET A 1 97 ? -4.340 -11.662 9.249 1.00 96.44 97 MET A C 1
ATOM 786 O O . MET A 1 97 ? -4.842 -12.584 8.609 1.00 96.44 97 MET A O 1
ATOM 790 N N . LEU A 1 98 ? -3.832 -11.854 10.471 1.00 96.44 98 LEU A N 1
ATOM 791 C CA . LEU A 1 98 ? -3.876 -13.151 11.145 1.00 96.44 98 LEU A CA 1
ATOM 792 C C . LEU A 1 98 ? -5.315 -13.618 11.404 1.00 96.44 98 LEU A C 1
ATOM 794 O O . LEU A 1 98 ? -5.595 -14.809 11.281 1.00 96.44 98 LEU A O 1
ATOM 798 N N . ASN A 1 99 ? -6.218 -12.699 11.751 1.00 97.06 99 ASN A N 1
ATOM 799 C CA . ASN A 1 99 ? -7.633 -13.018 11.933 1.00 97.06 99 ASN A CA 1
ATOM 800 C C . ASN A 1 99 ? -8.288 -13.388 10.597 1.00 97.06 99 ASN A C 1
ATOM 802 O O . ASN A 1 99 ? -8.862 -14.467 10.505 1.00 97.06 99 ASN A O 1
ATOM 806 N N . ILE A 1 100 ? -8.075 -12.588 9.544 1.00 94.50 100 ILE A N 1
ATOM 807 C CA . ILE A 1 100 ? -8.563 -12.881 8.183 1.00 94.50 100 ILE A CA 1
ATOM 808 C C . ILE A 1 100 ? -8.112 -14.276 7.729 1.00 94.50 100 ILE A C 1
ATOM 810 O O . ILE A 1 100 ? -8.903 -15.059 7.207 1.00 9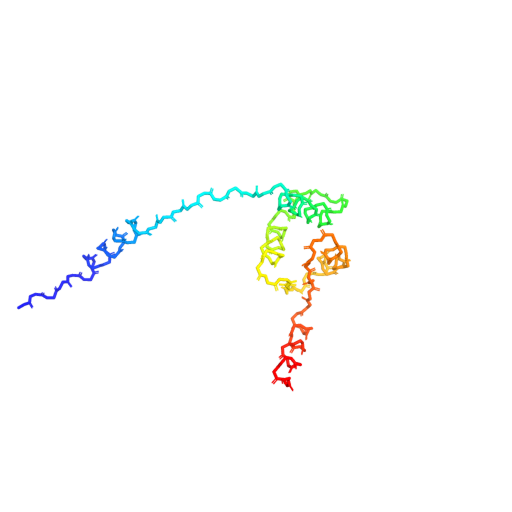4.50 100 ILE A O 1
ATOM 814 N N . TYR A 1 101 ? -6.843 -14.620 7.963 1.00 94.00 101 TYR A N 1
ATOM 815 C CA . TYR A 1 101 ? -6.312 -15.934 7.609 1.00 94.00 101 TYR A CA 1
ATOM 816 C C . TYR A 1 101 ? -6.972 -17.077 8.395 1.00 94.00 101 TYR A C 1
ATOM 818 O O . TYR A 1 101 ? -7.250 -18.137 7.832 1.00 94.00 101 TYR A O 1
ATOM 826 N N . ARG A 1 102 ? -7.216 -16.884 9.696 1.00 96.12 102 ARG A N 1
ATOM 827 C CA . ARG A 1 102 ? -7.905 -17.882 10.530 1.00 96.12 102 ARG A CA 1
ATOM 828 C C . ARG A 1 102 ? -9.337 -18.101 10.059 1.00 96.12 102 ARG A C 1
ATOM 830 O O . ARG A 1 102 ? -9.745 -19.253 9.954 1.00 96.12 102 ARG A O 1
ATOM 837 N N . ASP A 1 103 ? -10.049 -17.029 9.736 1.00 94.88 103 ASP A N 1
ATOM 838 C CA . ASP A 1 103 ? -11.425 -17.098 9.242 1.00 94.88 103 ASP A CA 1
ATOM 839 C C . ASP A 1 103 ? -11.484 -17.831 7.897 1.00 94.88 103 ASP A C 1
ATOM 841 O O . ASP A 1 103 ? -12.281 -18.755 7.733 1.00 94.88 103 ASP A O 1
ATOM 845 N N . TYR A 1 104 ? -10.562 -17.517 6.978 1.00 92.75 104 TYR A N 1
ATOM 846 C CA . TYR A 1 104 ? -10.427 -18.233 5.707 1.00 92.75 104 TYR A CA 1
ATOM 847 C C . TYR A 1 104 ? -10.145 -19.729 5.902 1.00 92.75 104 TYR A C 1
ATOM 849 O O . TYR A 1 104 ? -10.741 -20.556 5.227 1.00 92.75 104 TYR A O 1
ATOM 857 N N . LYS A 1 105 ? -9.259 -20.099 6.837 1.00 92.81 105 LYS A N 1
ATOM 858 C CA . LYS A 1 105 ? -8.914 -21.508 7.097 1.00 92.81 105 LYS A CA 1
ATOM 859 C C . LYS A 1 105 ? -10.079 -22.314 7.693 1.00 92.81 105 LYS A C 1
ATOM 861 O O . LYS A 1 105 ? -10.089 -23.536 7.570 1.00 92.81 105 LYS A O 1
ATOM 866 N N . ASN A 1 106 ? -11.003 -21.647 8.379 1.00 85.06 106 ASN A N 1
ATOM 867 C CA . ASN A 1 106 ? -12.165 -22.271 9.011 1.00 85.06 106 ASN A CA 1
ATOM 868 C C . ASN A 1 106 ? -13.403 -22.310 8.093 1.00 85.06 106 ASN A C 1
ATOM 870 O O . ASN A 1 106 ? -14.445 -22.796 8.536 1.00 85.06 106 ASN A O 1
ATOM 874 N N . THR A 1 107 ? -13.297 -21.784 6.867 1.00 72.62 107 THR A N 1
ATOM 875 C CA . THR A 1 107 ? -14.330 -21.835 5.820 1.00 72.62 107 THR A CA 1
ATOM 876 C C . THR A 1 107 ? -14.061 -23.006 4.881 1.00 72.62 107 THR A C 1
ATOM 878 O O . THR A 1 107 ? -15.038 -23.696 4.517 1.00 72.62 107 THR A O 1
#

Solvent-accessible surface area (backbone atoms only — not comparable to full-atom values): 6251 Å² total; per-residue (Å²): 135,83,80,78,55,70,66,59,53,53,52,48,52,54,52,55,48,60,76,66,61,78,82,77,88,75,74,76,52,71,70,55,47,51,39,46,52,46,42,32,52,60,71,20,62,93,53,61,52,81,82,30,48,71,62,30,48,56,50,44,50,19,38,73,77,62,37,51,39,77,47,84,56,62,80,59,53,77,41,24,67,60,37,31,74,74,46,57,21,46,52,38,39,64,71,55,50,51,49,54,52,51,55,60,75,74,105